Protein AF-A0A2I2L0N4-F1 (afdb_monomer)

Radiu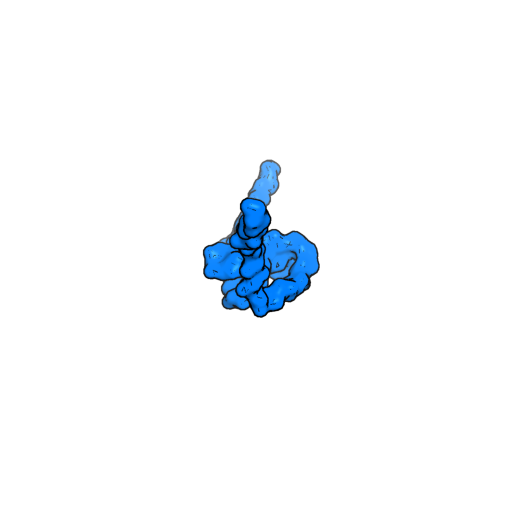s of gyration: 19.69 Å; Cα contacts (8 Å, |Δi|>4): 90; chains: 1; bounding box: 25×24×71 Å

Mean predicted aligned error: 12.94 Å

Secondary structure (DSSP, 8-state):
----------------S------S-EEE-TTT--EEESSS-EE-SSSTT-EEEE-TTT--EEEEPPPPP-

Structure (mmCIF, N/CA/C/O backbone):
data_AF-A0A2I2L0N4-F1
#
_entry.id   AF-A0A2I2L0N4-F1
#
loop_
_atom_site.group_PDB
_atom_site.id
_atom_site.type_symbol
_atom_site.label_atom_id
_atom_site.label_alt_id
_atom_site.label_comp_id
_atom_site.label_asym_id
_atom_site.label_entity_id
_atom_site.label_seq_id
_atom_site.pdbx_PDB_ins_code
_atom_site.Cartn_x
_atom_site.Cartn_y
_atom_site.Cartn_z
_atom_site.occupancy
_atom_site.B_iso_or_equiv
_atom_site.auth_seq_id
_atom_site.auth_comp_id
_atom_site.auth_asym_id
_atom_site.auth_atom_id
_atom_site.pdbx_PDB_model_num
ATOM 1 N N . MET A 1 1 ? -15.528 -10.203 -55.779 1.00 43.84 1 MET A N 1
ATOM 2 C CA . MET A 1 1 ? -14.768 -11.353 -55.252 1.00 43.84 1 MET A CA 1
ATOM 3 C C . MET A 1 1 ? -13.627 -10.786 -54.421 1.00 43.84 1 MET A C 1
ATOM 5 O O . MET A 1 1 ? -12.865 -10.028 -54.997 1.00 43.84 1 MET A O 1
ATOM 9 N N . LEU A 1 2 ? -13.580 -11.146 -53.123 1.00 50.09 2 LEU A N 1
ATOM 10 C CA . LEU A 1 2 ? -12.445 -11.121 -52.170 1.00 50.09 2 LEU A CA 1
ATOM 11 C C . LEU A 1 2 ? -11.684 -9.788 -51.935 1.00 50.09 2 LEU A C 1
ATOM 13 O O . LEU A 1 2 ? -11.191 -9.213 -52.887 1.00 50.09 2 LEU A O 1
ATOM 17 N N . HIS A 1 3 ? -11.423 -9.220 -50.749 1.00 50.06 3 HIS A N 1
ATOM 18 C CA . HIS A 1 3 ? -11.616 -9.441 -49.300 1.00 50.06 3 HIS A CA 1
ATOM 19 C C . HIS A 1 3 ? -11.405 -8.029 -48.663 1.00 50.06 3 HIS A C 1
ATOM 21 O O . HIS A 1 3 ? -10.644 -7.241 -49.209 1.00 50.06 3 HIS A O 1
ATOM 27 N N . GLY A 1 4 ? -12.030 -7.554 -47.583 1.00 47.38 4 GLY A N 1
ATOM 28 C CA . GLY A 1 4 ? -12.296 -8.215 -46.313 1.00 47.38 4 GLY A CA 1
ATOM 29 C C . GLY A 1 4 ? -11.057 -8.205 -45.403 1.00 47.38 4 GLY A C 1
ATOM 30 O O . GLY A 1 4 ? -10.278 -9.145 -45.456 1.00 47.38 4 GLY A O 1
ATOM 31 N N . GLY A 1 5 ? -10.921 -7.202 -44.524 1.00 52.91 5 GLY A N 1
ATOM 32 C CA . GLY A 1 5 ? -10.268 -7.387 -43.218 1.00 52.91 5 GLY A CA 1
ATOM 33 C C . GLY A 1 5 ? -8.873 -6.784 -42.997 1.00 52.91 5 GLY A C 1
ATOM 34 O O . GLY A 1 5 ? -7.903 -7.156 -43.648 1.00 52.91 5 GLY A O 1
ATOM 35 N N . ARG A 1 6 ? -8.800 -5.912 -41.981 1.00 56.03 6 ARG A N 1
ATOM 36 C CA . ARG A 1 6 ? -7.758 -5.748 -40.939 1.00 56.03 6 ARG A CA 1
ATOM 37 C C . ARG A 1 6 ? -8.222 -4.533 -40.127 1.00 56.03 6 ARG A C 1
ATOM 39 O O . ARG A 1 6 ? -8.161 -3.416 -40.608 1.00 56.03 6 ARG A O 1
ATOM 46 N N . GLY A 1 7 ? -8.875 -4.669 -38.985 1.00 47.38 7 GLY A N 1
ATOM 47 C CA . GLY A 1 7 ? -8.568 -5.562 -37.882 1.00 47.38 7 GLY A CA 1
ATOM 48 C C . GLY A 1 7 ? -8.408 -4.646 -36.678 1.00 47.38 7 GLY A C 1
ATOM 49 O O . GLY A 1 7 ? -7.366 -4.022 -36.517 1.00 47.38 7 GLY A O 1
ATOM 50 N N . GLY A 1 8 ? -9.472 -4.514 -35.885 1.00 55.41 8 GLY A N 1
ATOM 51 C CA . GLY A 1 8 ? -9.349 -3.961 -34.547 1.00 55.41 8 GLY A CA 1
ATOM 52 C C . GLY A 1 8 ? -8.407 -4.845 -33.732 1.00 55.41 8 GLY A C 1
ATOM 53 O O . GLY A 1 8 ? -8.542 -6.067 -33.727 1.00 55.41 8 GLY A O 1
ATOM 54 N N . GLY A 1 9 ? -7.456 -4.219 -33.054 1.00 41.88 9 GLY A N 1
ATOM 55 C CA . GLY A 1 9 ? -6.587 -4.849 -32.069 1.00 41.88 9 GLY A CA 1
ATOM 56 C C . GLY A 1 9 ? -6.153 -3.766 -31.095 1.00 41.88 9 GLY A C 1
ATOM 57 O O . GLY A 1 9 ? -5.287 -2.967 -31.411 1.00 41.88 9 GLY A O 1
ATOM 58 N N . ARG A 1 10 ? -6.959 -3.551 -30.051 1.00 48.41 10 ARG A N 1
ATOM 59 C CA . ARG A 1 10 ? -6.578 -3.833 -28.659 1.00 48.41 10 ARG A CA 1
ATOM 60 C C . ARG A 1 10 ? -5.292 -3.121 -28.231 1.00 48.41 10 ARG A C 1
ATOM 62 O O . ARG A 1 10 ? -4.204 -3.602 -28.495 1.00 48.41 10 ARG A O 1
ATOM 69 N N . LEU A 1 11 ? -5.484 -2.022 -27.498 1.00 55.12 11 LEU A N 1
ATOM 70 C CA . LEU A 1 11 ? -4.893 -1.772 -26.177 1.00 55.12 11 LEU A CA 1
ATOM 71 C C . LEU A 1 11 ? -3.726 -2.717 -25.818 1.00 55.12 11 LEU A C 1
ATOM 73 O O . LEU A 1 11 ? -3.900 -3.679 -25.076 1.00 55.12 11 LEU A O 1
ATOM 77 N N . THR A 1 12 ? -2.543 -2.439 -26.338 1.00 49.91 12 THR A N 1
ATOM 78 C CA . THR A 1 12 ? -1.276 -2.837 -25.720 1.00 49.91 12 THR A CA 1
ATOM 79 C C . THR A 1 12 ? -0.662 -1.507 -25.302 1.00 49.91 12 THR A C 1
ATOM 81 O O . THR A 1 12 ? -0.152 -0.784 -26.143 1.0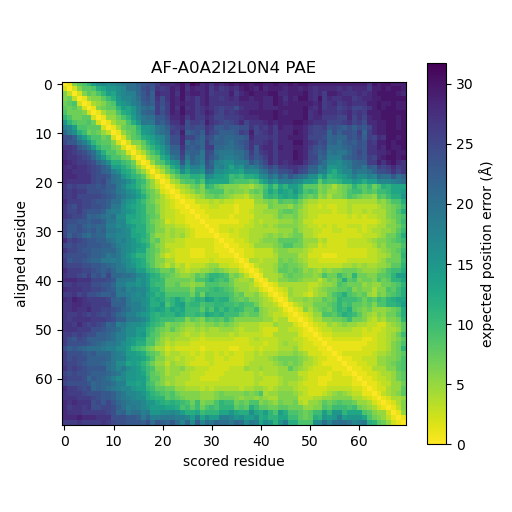0 49.91 12 THR A O 1
ATOM 84 N N . GLY A 1 13 ? -0.901 -1.017 -24.083 1.00 48.38 13 GLY A N 1
ATOM 85 C CA . GLY A 1 13 ? -0.570 -1.746 -22.861 1.00 48.38 13 GLY A CA 1
ATOM 86 C C . GLY A 1 13 ? 0.948 -1.894 -22.764 1.00 48.38 13 GLY A C 1
ATOM 87 O O . GLY A 1 13 ? 1.428 -2.980 -22.477 1.00 48.38 13 GLY A O 1
ATOM 88 N N . ASP A 1 14 ? 1.672 -0.832 -23.118 1.00 50.91 14 ASP A N 1
ATOM 89 C CA . ASP A 1 14 ? 3.128 -0.737 -23.083 1.00 50.91 14 ASP A CA 1
ATOM 90 C C . ASP A 1 14 ? 3.487 0.573 -22.365 1.00 50.91 14 ASP A C 1
ATOM 92 O O . ASP A 1 14 ? 3.874 1.562 -22.974 1.00 50.91 14 ASP A O 1
ATOM 96 N N . ASP A 1 15 ? 3.250 0.607 -21.051 1.00 49.44 15 ASP A N 1
ATOM 97 C CA . ASP A 1 15 ? 4.006 1.489 -20.157 1.00 49.44 15 ASP A CA 1
ATOM 98 C C . ASP A 1 15 ? 4.961 0.585 -19.376 1.00 49.44 15 ASP A C 1
ATOM 100 O O . ASP A 1 15 ? 4.685 0.077 -18.287 1.00 49.44 15 ASP A O 1
ATOM 104 N N . GLY A 1 16 ? 6.050 0.241 -20.059 1.00 46.19 16 GLY A N 1
ATOM 105 C CA . GLY A 1 16 ? 7.112 -0.636 -19.591 1.00 46.19 16 GLY A CA 1
ATOM 106 C C . GLY A 1 16 ? 8.015 0.011 -18.543 1.00 46.19 16 GLY A C 1
ATOM 107 O O . GLY A 1 16 ? 9.235 -0.045 -18.678 1.00 46.19 16 GLY A O 1
ATOM 108 N N . VAL A 1 17 ? 7.462 0.568 -17.464 1.00 48.84 17 VAL A N 1
ATOM 109 C CA . VAL A 1 17 ? 8.211 0.694 -16.207 1.00 48.84 17 VAL A CA 1
ATOM 110 C C . VAL A 1 17 ? 7.999 -0.609 -15.462 1.00 48.84 17 VAL A C 1
ATOM 112 O O . VAL A 1 17 ? 6.967 -0.811 -14.829 1.00 48.84 17 VAL A O 1
ATOM 115 N N . GLY A 1 18 ? 8.961 -1.524 -15.624 1.00 48.34 18 GLY A N 1
ATOM 116 C CA . GLY A 1 18 ? 8.929 -2.890 -15.110 1.00 48.34 18 GLY A CA 1
ATOM 117 C C . GLY A 1 18 ? 8.152 -2.996 -13.807 1.00 48.34 18 GLY A C 1
ATOM 118 O O . GLY A 1 18 ? 8.597 -2.480 -12.782 1.00 48.34 18 GLY A O 1
ATOM 119 N N . ALA A 1 19 ? 6.985 -3.645 -13.878 1.00 55.94 19 ALA A N 1
ATOM 120 C CA . ALA A 1 19 ? 6.171 -3.968 -12.722 1.00 55.94 19 ALA A CA 1
ATOM 121 C C . ALA A 1 19 ? 7.032 -4.829 -11.801 1.00 55.94 19 ALA A C 1
ATOM 123 O O . ALA A 1 19 ? 7.116 -6.051 -11.945 1.00 55.94 19 ALA A O 1
ATOM 124 N N . ARG A 1 20 ? 7.766 -4.161 -10.909 1.00 59.41 20 ARG A N 1
ATOM 125 C CA . ARG A 1 20 ? 8.557 -4.780 -9.864 1.00 59.41 20 ARG A CA 1
ATOM 126 C C . ARG A 1 20 ? 7.535 -5.591 -9.099 1.00 59.41 20 ARG A C 1
ATOM 128 O O . ARG A 1 20 ? 6.642 -4.999 -8.503 1.00 59.41 20 ARG A O 1
ATOM 135 N N . ARG A 1 21 ? 7.555 -6.917 -9.275 1.00 66.94 21 ARG A N 1
ATOM 136 C CA . ARG A 1 21 ? 6.519 -7.783 -8.713 1.00 66.94 21 ARG A CA 1
ATOM 137 C C . ARG A 1 21 ? 6.502 -7.511 -7.220 1.00 66.94 21 ARG A C 1
ATOM 139 O O . ARG A 1 21 ? 7.508 -7.711 -6.548 1.00 66.94 21 ARG A O 1
ATOM 146 N N . VAL A 1 22 ? 5.407 -6.925 -6.762 1.00 70.62 22 VAL A N 1
ATOM 147 C CA . VAL A 1 22 ? 5.234 -6.570 -5.365 1.00 70.62 22 VAL A CA 1
ATOM 148 C C . VAL A 1 22 ? 4.610 -7.784 -4.708 1.00 70.62 22 VAL A C 1
ATOM 150 O O . VAL A 1 22 ? 3.498 -8.170 -5.064 1.00 70.62 22 VAL A O 1
ATOM 153 N N . ASP A 1 23 ? 5.349 -8.424 -3.812 1.00 75.62 23 ASP A N 1
ATOM 154 C CA . ASP A 1 23 ? 4.835 -9.562 -3.062 1.00 75.62 23 ASP A CA 1
ATOM 155 C C . ASP A 1 23 ? 3.791 -9.085 -2.041 1.00 75.62 23 ASP A C 1
ATOM 157 O O . ASP A 1 23 ? 4.037 -8.153 -1.270 1.00 75.62 23 ASP A O 1
ATOM 161 N N . GLY A 1 24 ? 2.625 -9.739 -2.032 1.00 76.69 24 GLY A N 1
ATOM 162 C CA . GLY A 1 24 ? 1.530 -9.462 -1.099 1.00 76.69 24 GLY A CA 1
ATOM 163 C C . GLY A 1 24 ? 0.515 -8.411 -1.581 1.00 76.69 24 GLY A C 1
ATOM 164 O O . GLY A 1 24 ? 0.474 -8.071 -2.763 1.00 76.69 24 GLY A O 1
ATOM 16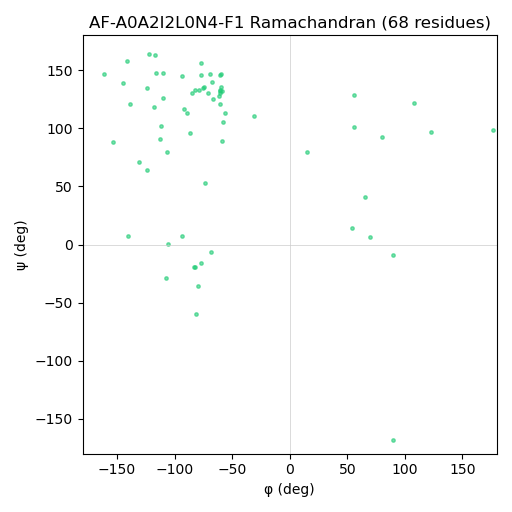5 N N . PRO A 1 25 ? -0.370 -7.934 -0.687 1.00 83.81 25 PRO A N 1
ATOM 166 C CA . PRO A 1 25 ? -1.378 -6.934 -1.024 1.00 83.81 25 PRO A CA 1
ATOM 167 C C . PRO A 1 25 ? -0.737 -5.580 -1.353 1.00 83.81 25 PRO A C 1
ATOM 169 O O . PRO A 1 25 ? 0.203 -5.130 -0.691 1.00 83.81 25 PRO A O 1
ATOM 172 N N . TRP A 1 26 ? -1.275 -4.913 -2.369 1.00 87.31 26 TRP A N 1
ATOM 173 C CA . TRP A 1 26 ? -0.816 -3.609 -2.837 1.00 87.31 26 TRP A CA 1
ATOM 174 C C . TRP A 1 26 ? -2.001 -2.723 -3.234 1.00 87.31 26 TRP A C 1
ATOM 176 O O . TRP A 1 26 ? -3.086 -3.216 -3.541 1.00 87.31 26 TRP A O 1
ATOM 186 N N . LEU A 1 27 ? -1.777 -1.408 -3.228 1.00 85.88 27 LEU A N 1
ATOM 187 C CA . LEU A 1 27 ? -2.712 -0.392 -3.724 1.00 85.88 27 LEU A CA 1
ATOM 188 C C . LEU A 1 27 ? -2.104 0.368 -4.904 1.00 85.88 27 LEU A C 1
ATOM 190 O O . LEU A 1 27 ? -0.889 0.341 -5.113 1.00 85.88 27 LEU A O 1
ATOM 194 N N . LEU A 1 28 ? -2.949 1.067 -5.661 1.00 86.56 28 LEU A N 1
ATOM 195 C CA . LEU A 1 28 ? -2.504 1.976 -6.713 1.00 86.56 28 LEU A CA 1
ATOM 196 C C . LEU A 1 28 ? -2.116 3.327 -6.117 1.00 86.56 28 LEU A C 1
ATOM 198 O O . LEU A 1 28 ? -2.841 3.915 -5.315 1.00 86.56 28 LEU A O 1
ATOM 202 N N . CYS A 1 29 ? -0.955 3.822 -6.530 1.00 88.00 29 CYS A N 1
ATOM 203 C CA . CYS A 1 29 ? -0.502 5.160 -6.209 1.00 88.00 29 CYS A CA 1
ATOM 204 C C . CYS A 1 29 ? -1.409 6.193 -6.896 1.00 88.00 29 CYS A C 1
ATOM 206 O O . CYS A 1 29 ? -1.493 6.176 -8.123 1.00 88.00 29 CYS A O 1
ATOM 208 N N . PRO A 1 30 ? -2.003 7.154 -6.166 1.00 86.94 30 PRO A N 1
ATOM 209 C CA . PRO A 1 30 ? -2.926 8.134 -6.748 1.00 86.94 30 PRO A CA 1
ATOM 210 C C . PRO A 1 30 ? -2.254 9.132 -7.707 1.00 86.94 30 PRO A C 1
ATOM 212 O O . PRO A 1 30 ? -2.933 9.957 -8.310 1.00 86.94 30 PRO A O 1
ATOM 215 N N . TRP A 1 31 ? -0.922 9.101 -7.823 1.00 88.81 31 TRP A N 1
ATOM 216 C CA . TRP A 1 31 ? -0.156 10.034 -8.653 1.00 88.81 31 TRP A CA 1
ATOM 217 C C . TRP A 1 31 ? 0.425 9.427 -9.924 1.00 88.81 31 TRP A C 1
ATOM 219 O O . TRP A 1 31 ? 0.684 10.170 -10.865 1.00 88.81 31 TRP A O 1
ATOM 229 N N . CYS A 1 32 ? 0.725 8.130 -9.929 1.00 88.50 32 CYS A N 1
ATOM 230 C CA . CYS A 1 32 ? 1.413 7.491 -11.053 1.00 88.50 32 CYS A CA 1
ATOM 231 C C . CYS A 1 32 ? 0.874 6.098 -11.380 1.00 88.50 32 CYS A C 1
ATOM 233 O O . CYS A 1 32 ? 1.535 5.371 -12.113 1.00 88.50 32 CYS A O 1
ATOM 235 N N . ASP A 1 33 ? -0.222 5.682 -10.734 1.00 87.88 33 ASP A N 1
ATOM 236 C CA . ASP A 1 33 ? -0.825 4.347 -10.847 1.00 87.88 33 ASP A CA 1
ATOM 237 C C . ASP A 1 33 ? 0.151 3.183 -10.572 1.00 87.88 33 ASP A C 1
ATOM 239 O O . ASP A 1 33 ? -0.125 2.017 -10.840 1.00 87.88 33 ASP A O 1
ATOM 243 N N . GLY A 1 34 ? 1.309 3.488 -9.983 1.00 88.06 34 GLY A N 1
ATOM 244 C CA . GLY A 1 34 ? 2.327 2.512 -9.622 1.00 88.06 34 GLY A CA 1
ATOM 245 C C . GLY A 1 34 ? 1.957 1.747 -8.349 1.00 88.06 34 GLY A C 1
ATOM 246 O O . GLY A 1 34 ? 1.232 2.272 -7.499 1.00 88.06 34 GLY A O 1
ATOM 247 N N . PRO A 1 35 ? 2.490 0.532 -8.154 1.00 87.81 35 PRO A N 1
ATOM 248 C CA . PRO A 1 35 ? 2.114 -0.292 -7.018 1.00 87.81 35 PRO A CA 1
ATOM 249 C C . PRO A 1 35 ? 2.745 0.208 -5.709 1.00 87.81 35 PRO A C 1
ATOM 251 O O . PRO A 1 35 ? 3.943 0.524 -5.623 1.00 87.81 35 PRO A O 1
ATOM 254 N N . VAL A 1 36 ? 1.910 0.257 -4.672 1.00 88.94 36 VAL A N 1
ATOM 255 C CA . VAL A 1 36 ? 2.241 0.640 -3.296 1.00 88.94 36 VAL A CA 1
ATOM 256 C C . VAL A 1 36 ? 2.121 -0.609 -2.410 1.00 88.94 36 VAL A C 1
ATOM 258 O O . VAL A 1 36 ? 0.997 -1.011 -2.101 1.00 88.94 36 VAL A O 1
ATOM 261 N N . PRO A 1 37 ? 3.237 -1.263 -2.032 1.00 85.62 37 PRO A N 1
ATOM 262 C CA . PRO A 1 37 ? 3.211 -2.437 -1.160 1.00 85.62 37 PRO A CA 1
ATOM 263 C C . PRO A 1 37 ? 2.612 -2.117 0.205 1.00 85.62 37 PRO A C 1
ATOM 265 O O . PRO A 1 37 ? 3.086 -1.210 0.887 1.00 85.62 37 PRO A O 1
ATOM 268 N N . LEU A 1 38 ? 1.653 -2.932 0.644 1.00 82.50 38 LEU A N 1
ATOM 269 C CA . LEU A 1 38 ? 1.144 -2.912 2.017 1.00 82.50 38 LEU A CA 1
ATOM 270 C C . LEU A 1 38 ? 1.863 -3.917 2.931 1.00 82.50 38 LEU A C 1
ATOM 272 O O . LEU A 1 38 ? 1.456 -4.135 4.065 1.00 82.50 38 LEU A O 1
ATOM 276 N N . THR A 1 39 ? 2.926 -4.558 2.448 1.00 76.06 39 THR A N 1
ATOM 277 C CA . THR A 1 39 ? 3.762 -5.485 3.227 1.00 76.06 39 THR A CA 1
ATOM 278 C C . THR A 1 39 ? 4.813 -4.778 4.081 1.00 76.06 39 THR A C 1
ATOM 280 O O . THR A 1 39 ? 5.302 -5.350 5.052 1.00 76.06 39 THR A O 1
ATOM 283 N N . HIS A 1 40 ? 5.141 -3.526 3.753 1.00 70.38 40 HIS A N 1
ATOM 284 C CA . HIS A 1 40 ? 6.145 -2.721 4.451 1.00 70.38 40 HIS A CA 1
ATOM 285 C C . HIS A 1 40 ? 5.537 -1.405 4.937 1.00 70.38 40 HIS A C 1
ATOM 287 O O . HIS A 1 40 ? 5.897 -0.323 4.474 1.00 70.38 40 HIS A O 1
ATOM 293 N N . LEU A 1 41 ? 4.578 -1.525 5.854 1.00 77.38 41 LEU A N 1
ATOM 294 C CA . LEU A 1 41 ? 3.912 -0.395 6.491 1.00 77.38 41 LEU A CA 1
ATOM 295 C C . LEU A 1 41 ? 4.736 0.084 7.679 1.00 77.38 41 LEU A C 1
ATOM 297 O O . LEU A 1 41 ? 5.128 -0.714 8.529 1.00 77.38 41 LEU A O 1
ATOM 301 N N . VAL A 1 42 ? 4.983 1.387 7.745 1.00 79.06 42 VAL A N 1
ATOM 302 C CA . VAL A 1 42 ? 5.556 2.034 8.929 1.00 79.06 42 VAL A CA 1
ATOM 303 C C . VAL A 1 42 ? 4.499 2.904 9.589 1.00 79.06 42 VAL A C 1
ATOM 305 O O . VAL A 1 42 ? 3.635 3.453 8.906 1.00 79.06 42 VAL A O 1
ATOM 308 N N . ALA A 1 43 ? 4.551 3.026 10.914 1.00 75.75 43 ALA A N 1
ATOM 309 C CA . ALA A 1 43 ? 3.693 3.971 11.617 1.00 75.75 43 ALA A CA 1
ATOM 310 C C . ALA A 1 43 ? 3.974 5.396 11.117 1.00 75.75 43 ALA A C 1
ATOM 312 O O . ALA A 1 43 ? 5.132 5.779 10.927 1.00 75.75 43 ALA A O 1
ATOM 313 N N . SER A 1 44 ? 2.912 6.160 10.877 1.00 74.38 44 SER A N 1
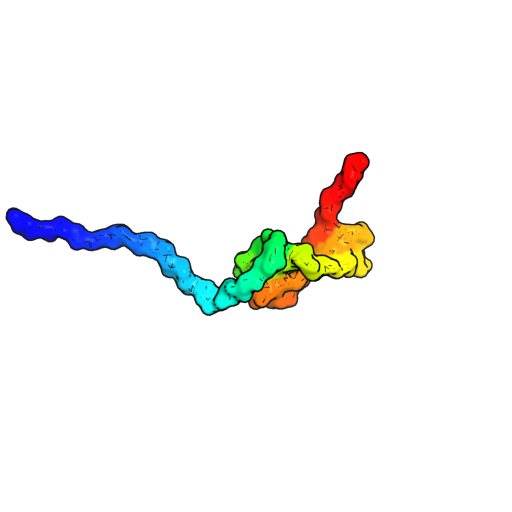ATOM 314 C CA . SER A 1 44 ? 3.018 7.590 10.614 1.00 74.38 44 SER A CA 1
ATOM 315 C C . SER A 1 44 ? 3.325 8.319 11.917 1.00 74.38 44 SER A C 1
ATOM 317 O O . SER A 1 44 ? 2.688 8.056 12.933 1.00 74.38 44 SER A O 1
ATOM 319 N N . ASP A 1 45 ? 4.271 9.252 11.870 1.00 75.44 45 ASP A N 1
ATOM 320 C CA . ASP A 1 45 ? 4.540 10.1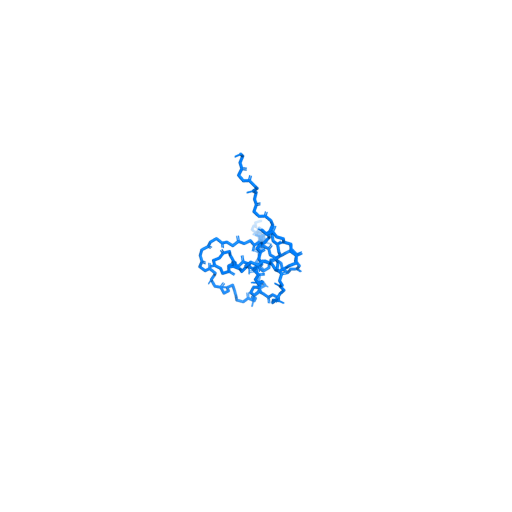89 12.970 1.00 75.44 45 ASP A CA 1
ATOM 321 C C . ASP A 1 45 ? 3.585 11.400 12.932 1.00 75.44 45 ASP A C 1
ATOM 323 O O . ASP A 1 45 ? 3.384 12.073 13.935 1.00 75.44 45 ASP A O 1
ATOM 327 N N . ASP A 1 46 ? 2.967 11.654 11.771 1.00 74.50 46 ASP A N 1
ATOM 328 C CA . ASP A 1 46 ? 2.129 12.836 11.511 1.00 74.50 46 ASP A CA 1
ATOM 329 C C . ASP A 1 46 ? 0.709 12.706 12.087 1.00 74.50 46 ASP A C 1
ATOM 331 O O . ASP A 1 46 ? 0.135 13.675 12.573 1.00 74.50 46 ASP A O 1
ATOM 335 N N . GLU A 1 47 ? 0.150 11.492 12.066 1.00 74.69 47 GLU A N 1
ATOM 336 C CA . GLU A 1 47 ? -1.218 11.218 12.515 1.00 74.69 47 GLU A CA 1
ATOM 337 C C . GLU A 1 47 ? -1.236 9.903 13.312 1.00 74.69 47 GLU A C 1
ATOM 339 O O . GLU A 1 47 ? -0.833 8.859 12.775 1.00 74.69 47 GLU A O 1
ATOM 344 N N . PRO A 1 48 ? -1.663 9.913 14.589 1.00 73.94 48 PRO A N 1
ATOM 345 C CA . PRO A 1 48 ? -1.662 8.726 15.432 1.00 73.94 48 PRO A CA 1
ATOM 346 C C . PRO A 1 48 ? -2.549 7.621 14.850 1.00 73.94 48 PRO A C 1
ATOM 348 O O . PRO A 1 48 ? -3.753 7.773 14.682 1.00 73.94 48 PRO A O 1
ATOM 351 N N . GLY A 1 49 ? -1.942 6.464 14.580 1.00 77.06 49 GLY A N 1
ATOM 352 C CA . GLY A 1 49 ? -2.633 5.299 14.020 1.00 77.06 49 GLY A CA 1
ATOM 353 C C . GLY A 1 49 ? -2.654 5.251 12.491 1.00 77.06 49 GLY A C 1
ATOM 354 O O . GLY A 1 49 ? -2.984 4.203 11.932 1.00 77.06 49 GLY A O 1
ATOM 355 N N . ALA A 1 50 ? -2.234 6.317 11.804 1.00 82.38 50 ALA A N 1
ATOM 356 C CA . ALA A 1 50 ? -1.994 6.253 10.371 1.00 82.38 50 ALA A CA 1
ATOM 357 C C . ALA A 1 50 ? -0.760 5.393 10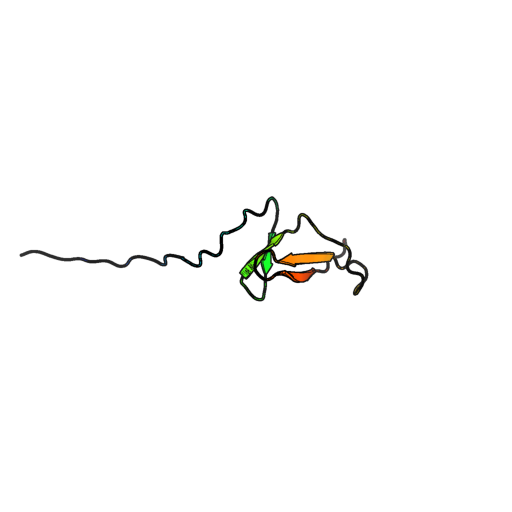.064 1.00 82.38 50 ALA A C 1
ATOM 359 O O .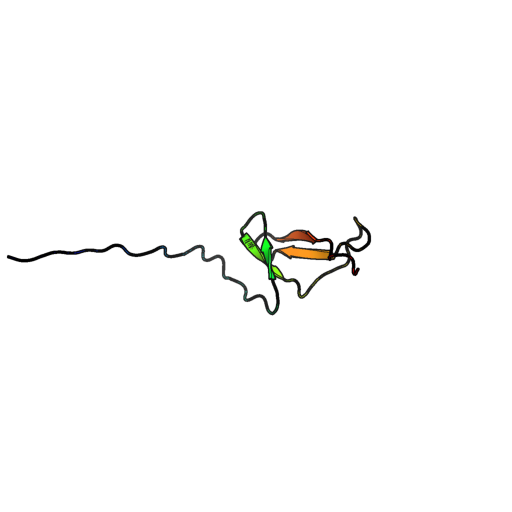 ALA A 1 50 ? 0.216 5.340 10.815 1.00 82.38 50 ALA A O 1
ATOM 360 N N . GLN A 1 51 ? -0.807 4.711 8.928 1.00 85.31 51 GLN A N 1
ATOM 361 C CA . GLN A 1 51 ? 0.284 3.905 8.401 1.00 85.31 51 GLN A CA 1
ATOM 362 C C 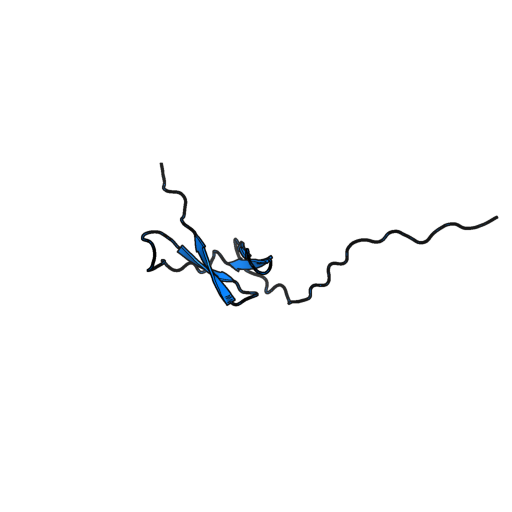. GLN A 1 51 ? 0.759 4.509 7.082 1.00 85.31 51 GLN A C 1
ATOM 364 O O . GLN A 1 51 ? -0.023 5.100 6.340 1.00 85.31 51 GLN A O 1
ATOM 369 N N . VAL A 1 52 ? 2.051 4.380 6.794 1.00 86.56 52 VAL A N 1
ATOM 370 C CA . VAL A 1 52 ? 2.688 4.941 5.602 1.00 86.56 52 VAL A CA 1
ATOM 371 C C . VAL A 1 52 ? 3.387 3.833 4.826 1.00 86.56 52 VAL A C 1
ATOM 373 O O . VAL A 1 52 ? 4.126 3.031 5.395 1.00 86.56 52 VAL A O 1
ATOM 376 N N . ALA A 1 53 ? 3.195 3.829 3.509 1.00 87.75 53 ALA A N 1
ATOM 377 C CA . ALA A 1 53 ? 3.976 3.043 2.558 1.00 87.75 53 ALA A CA 1
ATOM 378 C C . ALA A 1 53 ? 4.630 3.947 1.511 1.00 87.75 53 ALA A C 1
ATOM 380 O O . ALA A 1 53 ? 4.246 5.101 1.320 1.00 87.75 53 ALA A O 1
ATOM 381 N N . VAL A 1 54 ? 5.621 3.412 0.801 1.00 87.94 54 VAL A N 1
ATOM 382 C CA . VAL A 1 54 ? 6.301 4.111 -0.295 1.00 87.94 54 VAL A CA 1
ATOM 383 C C . VAL A 1 54 ? 5.922 3.465 -1.621 1.00 87.94 54 VAL A C 1
ATOM 385 O O . VAL A 1 54 ? 6.093 2.261 -1.807 1.00 87.94 54 VAL A O 1
ATOM 388 N N . CYS A 1 55 ? 5.432 4.269 -2.564 1.00 88.75 55 CYS A N 1
ATOM 389 C CA . CYS A 1 55 ? 5.195 3.827 -3.930 1.00 88.75 55 CYS A CA 1
ATOM 390 C C . CYS A 1 55 ? 6.513 3.396 -4.577 1.00 88.75 55 CYS A C 1
ATOM 392 O O . CYS A 1 55 ? 7.477 4.161 -4.620 1.00 88.75 55 CYS A O 1
ATOM 394 N N . THR A 1 56 ? 6.541 2.192 -5.142 1.00 85.69 56 THR A N 1
ATOM 395 C CA . THR A 1 56 ? 7.744 1.670 -5.806 1.00 85.69 56 THR A CA 1
ATOM 396 C C . THR A 1 56 ? 7.978 2.262 -7.197 1.00 85.69 56 THR A C 1
ATOM 398 O O . THR A 1 56 ? 9.092 2.165 -7.702 1.00 85.69 56 THR A O 1
ATOM 401 N N . GLY A 1 57 ? 6.956 2.893 -7.789 1.00 85.69 57 GLY A N 1
ATOM 402 C CA . GLY A 1 57 ? 7.041 3.573 -9.083 1.00 85.69 57 GLY A CA 1
ATOM 403 C C . GLY A 1 57 ? 7.633 4.978 -8.974 1.00 85.69 57 GLY A C 1
ATOM 404 O O . GLY A 1 57 ? 8.675 5.258 -9.554 1.00 85.69 57 GLY A O 1
ATOM 405 N N . CYS A 1 58 ? 6.995 5.867 -8.202 1.00 88.81 58 CYS A N 1
ATOM 406 C CA . CYS A 1 58 ? 7.407 7.274 -8.105 1.00 88.81 58 CYS A CA 1
ATOM 407 C C . CYS A 1 58 ? 8.125 7.648 -6.795 1.00 88.81 58 CYS A C 1
ATOM 409 O O . CYS A 1 58 ? 8.436 8.820 -6.589 1.00 88.81 58 CYS A O 1
ATOM 411 N N . GLY A 1 59 ? 8.323 6.703 -5.868 1.00 86.69 59 GLY A N 1
ATOM 412 C CA . GLY A 1 59 ? 9.010 6.937 -4.589 1.00 86.69 59 GLY A CA 1
ATOM 413 C C . GLY A 1 59 ? 8.246 7.808 -3.584 1.00 86.69 59 GLY A C 1
ATOM 414 O O . GLY A 1 59 ? 8.792 8.172 -2.544 1.00 86.69 59 GLY A O 1
ATOM 415 N N . ARG A 1 60 ? 6.989 8.168 -3.874 1.00 86.94 60 ARG A N 1
ATOM 416 C CA . ARG A 1 60 ? 6.172 9.007 -2.985 1.00 86.94 60 ARG A CA 1
ATOM 417 C C . ARG A 1 60 ? 5.637 8.203 -1.809 1.00 86.94 60 ARG A C 1
ATOM 419 O O . ARG A 1 60 ? 5.305 7.028 -1.952 1.00 86.94 60 ARG A O 1
ATOM 426 N N . ARG A 1 61 ? 5.525 8.868 -0.660 1.00 87.81 61 ARG A N 1
ATOM 427 C CA . ARG A 1 61 ? 4.883 8.323 0.538 1.00 87.81 61 ARG A CA 1
ATOM 428 C C . ARG A 1 61 ? 3.367 8.420 0.395 1.00 87.81 61 ARG A C 1
ATOM 430 O O . ARG A 1 61 ? 2.854 9.462 0.001 1.00 87.81 61 ARG A O 1
ATOM 437 N N . VAL A 1 62 ? 2.680 7.334 0.711 1.00 85.88 62 VAL A N 1
ATOM 438 C CA . VAL A 1 62 ? 1.223 7.226 0.741 1.00 85.88 62 VAL A CA 1
ATOM 439 C C . VAL A 1 62 ? 0.848 6.899 2.177 1.00 85.88 62 VAL A C 1
ATOM 441 O O . VAL A 1 62 ? 1.284 5.872 2.694 1.00 85.88 62 VAL A O 1
ATOM 444 N N . SER A 1 63 ? 0.087 7.780 2.818 1.00 85.06 63 SER A N 1
ATOM 445 C CA . SER A 1 63 ? -0.494 7.542 4.137 1.00 85.06 63 SER A CA 1
ATOM 446 C C . SER A 1 63 ? -1.905 6.972 4.003 1.00 85.06 63 SER A C 1
ATOM 448 O O . SER A 1 63 ? -2.648 7.313 3.082 1.00 85.06 63 SER A O 1
ATOM 450 N N . PHE A 1 64 ? -2.278 6.092 4.923 1.00 82.69 64 PHE A N 1
ATOM 451 C CA . PHE A 1 64 ? -3.624 5.541 5.037 1.00 82.69 64 PHE A CA 1
ATOM 452 C C . PHE A 1 64 ? -3.960 5.327 6.503 1.00 82.69 64 PHE A C 1
ATOM 454 O O . PHE A 1 64 ? -3.141 4.854 7.293 1.00 82.69 64 PHE A O 1
ATOM 461 N N . LEU A 1 65 ? -5.197 5.660 6.848 1.00 81.19 65 LEU A N 1
ATOM 462 C CA . LEU A 1 65 ? -5.763 5.372 8.151 1.00 81.19 65 LEU A CA 1
ATOM 463 C C . LEU A 1 65 ? -6.477 4.016 8.057 1.00 81.19 65 LEU A C 1
ATOM 465 O O . LEU A 1 65 ? -7.410 3.888 7.256 1.00 81.19 65 LEU A O 1
ATOM 469 N N . PRO A 1 66 ? -6.044 2.980 8.798 1.00 71.88 66 PRO A N 1
ATOM 470 C CA . PRO A 1 66 ? -6.810 1.745 8.868 1.00 71.88 66 PRO A CA 1
ATOM 471 C C . PRO A 1 66 ? -8.200 2.044 9.456 1.00 71.88 66 PRO A C 1
ATOM 473 O O . PRO A 1 66 ? -8.320 2.920 10.316 1.00 71.88 66 PRO A O 1
ATOM 476 N N . PRO A 1 67 ? -9.258 1.336 9.024 1.00 71.06 67 PRO A N 1
ATOM 477 C CA . PRO A 1 67 ? -10.565 1.493 9.643 1.00 71.06 67 PRO A CA 1
ATOM 478 C C . PRO A 1 67 ? -10.459 1.155 11.134 1.00 71.06 67 PRO A C 1
ATOM 480 O O . PRO A 1 67 ? -9.879 0.132 11.507 1.00 71.06 67 PRO A O 1
ATOM 483 N N . THR A 1 68 ? -11.007 2.017 11.987 1.00 72.50 68 THR A N 1
ATOM 484 C CA . THR A 1 68 ? -11.107 1.744 13.422 1.00 72.50 68 THR A CA 1
ATOM 485 C C . THR A 1 68 ? -11.951 0.485 13.637 1.00 72.50 68 THR A C 1
ATOM 487 O O . THR A 1 68 ? -13.013 0.378 13.012 1.00 72.50 68 THR A O 1
ATOM 490 N N . PRO A 1 69 ? -11.518 -0.471 14.481 1.00 61.97 69 PRO A N 1
ATOM 491 C CA . PRO A 1 69 ? -12.371 -1.598 14.838 1.00 61.97 69 PRO A CA 1
ATOM 492 C C . PRO A 1 69 ? -13.661 -1.081 15.506 1.00 61.97 69 PRO A C 1
ATOM 494 O O . PRO A 1 69 ? -13.610 -0.033 16.157 1.00 61.97 69 PRO A O 1
ATOM 497 N N . PRO A 1 70 ? -14.804 -1.764 15.304 1.00 66.50 70 PRO A N 1
ATOM 498 C CA . PRO A 1 70 ? -16.080 -1.386 15.908 1.00 66.50 70 PRO A CA 1
ATOM 499 C C . PRO A 1 70 ? -16.076 -1.502 17.436 1.00 66.50 70 PRO A C 1
ATOM 501 O O . PRO A 1 70 ? -15.311 -2.339 17.973 1.00 66.50 70 PRO A O 1
#

Organism: NCBI:txid1836972

Sequence (70 aa):
MLHGGRGGGRLTGDDGVGARRVDGPWLLCPWCDGPVPLTHLVASDDEPGAQVAVCTGCGRRVSFLPPTPP

Nearest PDB structures (fo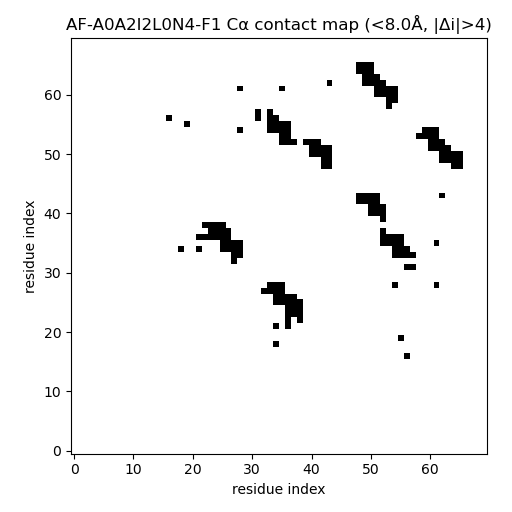ldseek):
  3d5v-assembly1_A  TM=4.357E-01  e=9.934E+00  Danio rerio

Foldseek 3Di:
DDDDDDDDDDDDDPPPPPLPPAPDDWDQDPPPRATWHPVDWDQDPVDHQKIWTAGPRPRDIDIDHDDDDD

Solvent-accessible surface area (backbone atoms only — not comparable to full-atom values): 4796 Å² total; per-residue (Å²): 134,91,83,86,92,86,78,92,74,76,90,73,88,75,80,83,69,74,78,71,83,66,73,71,61,63,46,70,31,95,86,74,69,24,56,23,42,65,75,63,64,39,78,36,89,90,44,91,75,24,31,30,25,52,20,74,65,81,67,47,77,46,77,46,70,70,82,76,82,133

pLDDT: mean 72.29, std 15.35, range [41.88, 88.94]